Protein AF-A0A0B6ZA08-F1 (afdb_monomer_lite)

Radius of gyration: 12.57 Å; chains: 1; bounding box: 31×20×29 Å

Sequence (57 aa):
MLTCFTFRALQFPGEAWLRICVANCSVSLITIQPDGLVVLEMMGDHGHIDPERITFH

Organism: NCBI:txid1028688

Foldseek 3Di:
DVLQVLCVLVVHDNCCSVVDWAWPPFDWDWDQDPVRDIDTPGGRHDVVPDPVPTDTD

Structure (mmCIF, N/CA/C/O backbone):
data_AF-A0A0B6ZA08-F1
#
_entry.id   AF-A0A0B6ZA08-F1
#
loop_
_atom_site.group_PDB
_atom_site.id
_atom_site.type_symbol
_atom_site.label_atom_id
_atom_site.label_alt_id
_atom_site.label_comp_id
_atom_site.label_asym_id
_atom_site.label_entity_id
_atom_site.label_seq_id
_atom_site.pdbx_PDB_ins_code
_atom_site.Cartn_x
_atom_site.Cartn_y
_atom_site.Cartn_z
_atom_site.occupancy
_atom_site.B_iso_or_equiv
_atom_site.auth_seq_id
_atom_site.auth_comp_id
_atom_site.auth_asym_id
_atom_site.auth_atom_id
_atom_site.pdbx_PDB_model_num
ATOM 1 N N . MET A 1 1 ? 9.097 -2.027 4.584 1.00 59.00 1 MET A N 1
ATOM 2 C CA . MET A 1 1 ? 8.477 -1.229 5.674 1.00 59.00 1 MET A CA 1
ATOM 3 C C . MET A 1 1 ? 6.995 -0.939 5.405 1.00 59.00 1 MET A C 1
ATOM 5 O O . MET A 1 1 ? 6.188 -1.193 6.288 1.00 59.00 1 MET A O 1
ATOM 9 N N . LEU A 1 2 ? 6.613 -0.501 4.193 1.00 63.31 2 LEU A N 1
ATOM 10 C CA . LEU A 1 2 ? 5.206 -0.274 3.794 1.00 63.31 2 LEU A CA 1
ATOM 11 C C . LEU A 1 2 ? 4.324 -1.540 3.795 1.00 63.31 2 LEU A C 1
ATOM 13 O O . LEU A 1 2 ? 3.157 -1.481 4.181 1.00 63.31 2 LEU A O 1
ATOM 17 N N . THR A 1 3 ? 4.880 -2.700 3.437 1.00 69.38 3 THR A N 1
ATOM 18 C CA . THR A 1 3 ? 4.166 -3.988 3.465 1.00 69.38 3 THR A CA 1
ATOM 19 C C . THR A 1 3 ? 3.726 -4.356 4.881 1.00 69.38 3 THR A C 1
ATOM 21 O O . THR A 1 3 ? 2.543 -4.577 5.107 1.00 69.38 3 THR A O 1
ATOM 24 N N . CYS A 1 4 ? 4.624 -4.314 5.868 1.00 72.25 4 CYS A N 1
ATOM 25 C CA . CYS A 1 4 ? 4.282 -4.619 7.263 1.00 72.25 4 CYS A CA 1
ATOM 26 C C . CYS A 1 4 ? 3.149 -3.730 7.808 1.00 72.25 4 CYS A C 1
ATOM 28 O O . CYS A 1 4 ? 2.283 -4.219 8.530 1.00 72.25 4 CYS A O 1
ATOM 30 N N . PHE A 1 5 ? 3.131 -2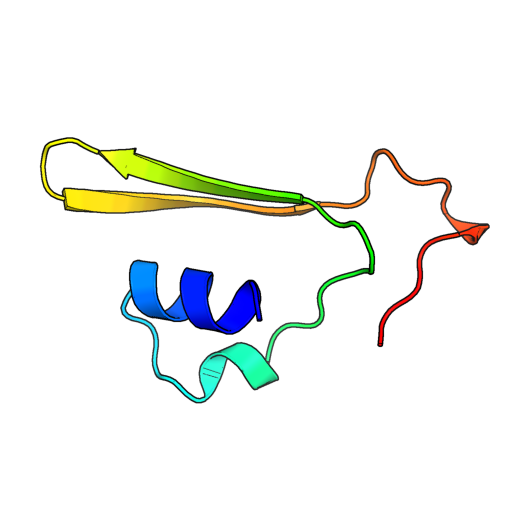.440 7.449 1.00 79.94 5 PHE A N 1
ATOM 31 C CA . PHE A 1 5 ? 2.058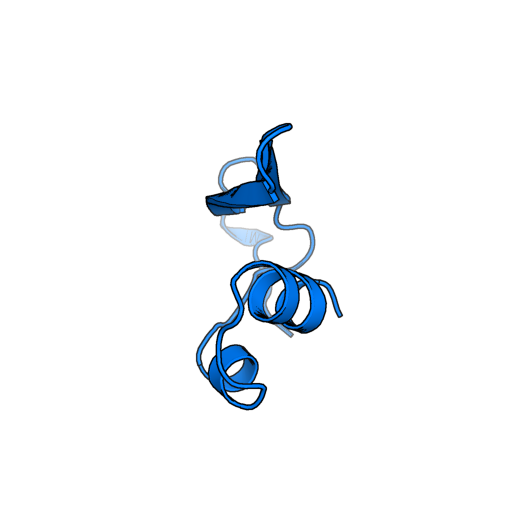 -1.522 7.844 1.00 79.94 5 PHE A CA 1
ATOM 32 C C . PHE A 1 5 ? 0.721 -1.895 7.194 1.00 79.94 5 PHE A C 1
ATOM 34 O O . PHE A 1 5 ? -0.280 -2.029 7.891 1.00 79.94 5 PHE A O 1
ATOM 41 N N . THR A 1 6 ? 0.725 -2.145 5.883 1.00 81.19 6 THR A N 1
ATOM 42 C CA . THR A 1 6 ? -0.467 -2.544 5.117 1.00 81.19 6 THR A CA 1
ATOM 43 C C . THR A 1 6 ? -1.089 -3.825 5.669 1.00 81.19 6 THR A C 1
ATOM 45 O O . THR A 1 6 ? -2.286 -3.883 5.941 1.00 81.19 6 THR A O 1
ATOM 48 N N . PHE A 1 7 ? -0.258 -4.840 5.913 1.00 83.31 7 PHE A N 1
ATOM 49 C CA . PHE A 1 7 ? -0.690 -6.118 6.474 1.00 83.31 7 PHE A CA 1
ATOM 50 C C . PHE A 1 7 ? -1.267 -5.976 7.882 1.00 83.31 7 PHE A C 1
ATOM 52 O O . PHE A 1 7 ? -2.256 -6.626 8.211 1.00 83.31 7 PHE A O 1
ATOM 59 N N . ARG A 1 8 ? -0.699 -5.085 8.698 1.00 85.31 8 ARG A N 1
ATOM 60 C CA . ARG A 1 8 ? -1.204 -4.836 10.047 1.00 85.31 8 ARG A CA 1
ATOM 61 C C . ARG A 1 8 ? -2.501 -4.031 10.053 1.00 85.31 8 ARG A C 1
ATOM 63 O O . ARG A 1 8 ? -3.371 -4.322 10.866 1.00 85.31 8 ARG A O 1
ATOM 70 N N . ALA A 1 9 ? -2.648 -3.072 9.141 1.00 85.06 9 ALA A N 1
ATOM 71 C CA . ALA A 1 9 ? -3.885 -2.317 8.961 1.00 85.06 9 ALA A CA 1
ATOM 72 C C . ALA A 1 9 ? -5.046 -3.228 8.520 1.00 85.06 9 ALA A C 1
ATOM 74 O O . ALA A 1 9 ? -6.159 -3.086 9.012 1.00 85.06 9 ALA A O 1
ATOM 75 N N . LEU A 1 10 ? -4.765 -4.218 7.670 1.00 87.56 10 LEU A N 1
ATOM 76 C CA . LEU A 1 10 ? -5.733 -5.225 7.214 1.00 87.56 10 LEU A CA 1
ATOM 77 C C . LEU A 1 10 ? -5.921 -6.402 8.184 1.00 87.56 10 LEU A C 1
ATOM 79 O O . LEU A 1 10 ? -6.647 -7.337 7.865 1.00 87.56 10 LEU A O 1
ATOM 83 N N . GLN A 1 11 ? -5.265 -6.384 9.350 1.00 89.69 11 GLN A N 1
ATOM 84 C CA . GLN A 1 11 ? -5.327 -7.457 10.355 1.00 89.69 11 GLN A CA 1
ATOM 85 C C . GLN A 1 11 ? -4.847 -8.833 9.855 1.00 89.69 11 GLN A C 1
ATOM 87 O O . GLN A 1 11 ? -5.175 -9.871 10.430 1.00 89.69 11 GLN A O 1
ATOM 92 N N . PHE A 1 12 ? -4.035 -8.864 8.802 1.00 84.75 12 PHE A N 1
ATOM 93 C CA . PHE A 1 12 ? -3.437 -10.095 8.303 1.00 84.75 12 PHE A CA 1
ATOM 94 C C . PHE A 1 12 ? -2.264 -10.555 9.186 1.00 84.75 12 PHE A C 1
ATOM 96 O O . PHE A 1 12 ? -1.626 -9.739 9.862 1.00 84.75 12 PHE A O 1
ATOM 103 N N . PRO A 1 13 ? -1.935 -11.863 9.168 1.00 85.19 13 PRO A N 1
ATOM 104 C CA . PRO A 1 13 ? -0.857 -12.397 9.983 1.00 85.19 13 PRO A CA 1
ATOM 105 C C . PRO A 1 13 ? 0.486 -11.765 9.618 1.00 85.19 13 PRO A C 1
ATOM 107 O O . PRO A 1 13 ? 0.795 -11.506 8.452 1.00 85.19 13 PRO A O 1
ATOM 110 N N . GLY A 1 14 ? 1.306 -11.554 10.645 1.00 78.44 14 GLY A N 1
ATOM 111 C CA . GLY A 1 14 ? 2.593 -10.878 10.547 1.00 78.44 14 GLY A CA 1
ATOM 112 C C . GLY A 1 14 ? 3.649 -11.611 9.723 1.00 78.44 14 GLY A C 1
ATOM 113 O O . GLY A 1 14 ? 4.707 -11.036 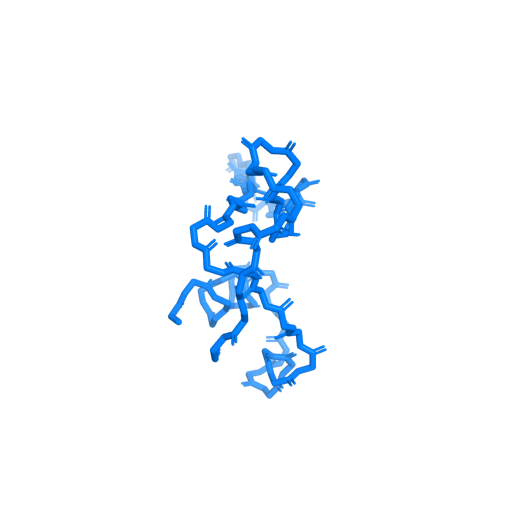9.539 1.00 78.44 14 GLY A O 1
ATOM 114 N N . GLU A 1 15 ? 3.407 -12.823 9.212 1.00 81.31 15 GLU A N 1
ATOM 115 C CA . GLU A 1 15 ? 4.280 -13.485 8.226 1.00 81.31 15 GLU A CA 1
ATOM 116 C C . GLU A 1 15 ? 3.815 -13.286 6.774 1.00 81.31 15 GLU A C 1
ATOM 118 O O . GLU A 1 15 ? 4.556 -13.581 5.836 1.00 81.31 15 GLU A O 1
ATOM 123 N N . ALA A 1 16 ? 2.598 -12.780 6.549 1.00 81.31 16 ALA A N 1
ATOM 124 C CA . ALA A 1 16 ? 2.022 -12.684 5.208 1.00 81.31 16 ALA A CA 1
ATOM 125 C C . ALA A 1 16 ? 2.729 -11.654 4.310 1.00 81.31 16 ALA A C 1
ATOM 127 O O . ALA A 1 16 ? 2.717 -11.805 3.091 1.00 81.31 16 ALA A O 1
ATOM 128 N N . TRP A 1 17 ? 3.428 -10.674 4.890 1.00 78.94 17 TRP A N 1
ATOM 129 C CA . TRP A 1 17 ? 4.262 -9.719 4.148 1.00 78.94 17 TRP A CA 1
ATOM 130 C C . TRP A 1 17 ? 5.386 -10.376 3.346 1.00 78.94 17 TRP A C 1
ATOM 132 O O . TRP A 1 17 ? 5.765 -9.836 2.314 1.00 78.94 17 TRP A O 1
ATOM 142 N N . LEU A 1 18 ? 5.876 -11.549 3.762 1.00 81.94 18 LEU A N 1
ATOM 143 C CA . LEU A 1 18 ? 6.900 -12.294 3.021 1.00 81.94 18 LEU A CA 1
ATOM 144 C C . LEU A 1 18 ? 6.366 -12.881 1.708 1.00 81.94 18 LEU A C 1
ATOM 146 O O . LEU A 1 18 ? 7.144 -13.276 0.846 1.00 81.94 18 LEU A O 1
ATOM 150 N N . ARG A 1 19 ? 5.039 -12.963 1.552 1.00 83.69 19 ARG A N 1
ATOM 151 C CA . ARG A 1 19 ? 4.382 -13.525 0.364 1.00 83.69 19 ARG A CA 1
ATOM 152 C C . ARG A 1 19 ? 4.144 -12.482 -0.727 1.00 83.69 19 ARG A C 1
ATOM 154 O O . ARG A 1 19 ? 3.611 -12.834 -1.774 1.00 83.69 19 ARG A O 1
ATOM 161 N N . ILE A 1 20 ? 4.501 -11.219 -0.485 1.00 80.19 20 ILE A N 1
ATOM 162 C CA . ILE A 1 20 ? 4.267 -10.117 -1.418 1.00 80.19 20 ILE A CA 1
ATOM 163 C C . ILE A 1 20 ? 5.585 -9.429 -1.747 1.00 80.19 20 ILE A C 1
ATOM 165 O O . ILE A 1 20 ? 6.323 -9.009 -0.859 1.00 80.19 20 ILE A O 1
ATOM 169 N N . CYS A 1 21 ? 5.844 -9.287 -3.045 1.00 81.06 21 CYS A N 1
ATOM 170 C CA . CYS A 1 21 ? 6.968 -8.538 -3.583 1.00 81.06 21 CYS A CA 1
ATOM 171 C C . CYS A 1 21 ? 6.442 -7.224 -4.172 1.00 81.06 21 CYS A C 1
ATOM 173 O O . CYS A 1 21 ? 5.494 -7.229 -4.955 1.00 81.06 21 CYS A O 1
ATOM 175 N N . VAL A 1 22 ? 7.017 -6.101 -3.749 1.00 86.69 22 VAL A N 1
ATOM 176 C CA . VAL A 1 22 ? 6.542 -4.752 -4.074 1.00 86.69 22 VAL A CA 1
ATOM 177 C C . VAL A 1 22 ? 7.676 -4.022 -4.782 1.00 86.69 22 VAL A C 1
ATOM 179 O O . VAL A 1 22 ? 8.793 -3.998 -4.271 1.00 86.69 22 VAL A O 1
ATOM 182 N N . ALA A 1 23 ? 7.411 -3.467 -5.967 1.00 87.12 23 ALA A N 1
ATOM 183 C CA . ALA A 1 23 ? 8.438 -2.777 -6.746 1.00 87.12 23 ALA A CA 1
ATOM 184 C C . ALA A 1 23 ? 8.947 -1.523 -6.018 1.00 87.12 23 ALA A C 1
ATOM 186 O O . ALA A 1 23 ? 8.209 -0.869 -5.271 1.00 87.12 23 ALA A O 1
ATOM 187 N N . ASN A 1 24 ? 10.199 -1.151 -6.266 1.00 87.44 24 ASN A N 1
ATOM 188 C CA . ASN A 1 24 ? 10.753 0.113 -5.797 1.00 87.44 24 ASN A CA 1
ATOM 189 C C . ASN A 1 24 ? 9.938 1.288 -6.348 1.00 87.44 24 ASN A C 1
ATOM 191 O O . ASN A 1 24 ? 9.520 1.281 -7.504 1.00 87.44 24 ASN A O 1
ATOM 195 N N . CYS A 1 25 ? 9.706 2.288 -5.493 1.00 88.38 25 CYS A N 1
ATOM 196 C CA . CYS A 1 25 ? 8.852 3.448 -5.776 1.00 88.38 25 CYS A CA 1
ATOM 197 C C . CYS A 1 25 ? 7.402 3.116 -6.163 1.00 88.38 25 CYS A C 1
ATOM 199 O O . CYS A 1 25 ? 6.696 3.981 -6.676 1.00 88.38 25 CYS A O 1
ATOM 201 N N . SER A 1 26 ? 6.928 1.898 -5.901 1.00 89.31 26 SER A N 1
ATOM 202 C CA . SER A 1 26 ? 5.523 1.587 -6.133 1.00 89.31 26 SER A CA 1
ATOM 203 C C . SER A 1 26 ? 4.606 2.221 -5.086 1.00 89.31 26 SER A C 1
ATOM 205 O O . SER A 1 26 ? 4.984 2.467 -3.936 1.00 89.31 26 SER A O 1
ATOM 207 N N . VAL A 1 27 ? 3.374 2.484 -5.503 1.00 89.81 27 VAL A N 1
ATOM 208 C CA . VAL A 1 27 ? 2.342 3.151 -4.715 1.00 89.81 27 VAL A CA 1
ATOM 209 C C . VAL A 1 27 ? 1.359 2.108 -4.195 1.00 89.81 27 VAL A C 1
ATOM 211 O O . VAL A 1 27 ? 0.959 1.186 -4.901 1.00 89.81 27 VAL A O 1
ATOM 214 N N . SER A 1 28 ? 0.977 2.227 -2.928 1.00 89.75 28 SER A N 1
ATOM 215 C CA . SER A 1 28 ? -0.099 1.426 -2.338 1.00 89.75 28 SER A CA 1
ATOM 216 C C . SER A 1 28 ? -1.131 2.370 -1.73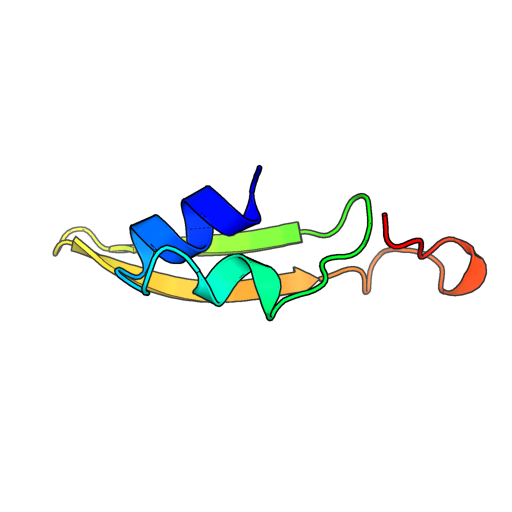7 1.00 89.75 28 SER A C 1
ATOM 218 O O . SER A 1 28 ? -0.762 3.298 -1.018 1.00 89.75 28 SER A O 1
ATOM 220 N N . LEU A 1 29 ? -2.403 2.139 -2.044 1.00 91.25 29 LEU A N 1
ATOM 221 C CA . LEU A 1 29 ? -3.528 2.962 -1.623 1.00 91.25 29 LEU A CA 1
ATOM 222 C C . LEU A 1 29 ? -4.381 2.189 -0.620 1.00 91.25 29 LEU A C 1
ATOM 224 O O . LEU A 1 29 ? -4.915 1.120 -0.927 1.00 91.25 29 LEU A O 1
ATOM 228 N N . ILE A 1 30 ? -4.490 2.748 0.583 1.00 91.94 30 ILE A N 1
ATOM 229 C CA . ILE A 1 30 ? -5.284 2.206 1.682 1.00 91.94 30 ILE A CA 1
ATOM 230 C C . ILE A 1 30 ? -6.258 3.288 2.122 1.00 91.94 30 ILE A C 1
ATOM 232 O O . ILE A 1 30 ? -5.843 4.400 2.453 1.00 91.94 30 ILE A O 1
ATOM 236 N N . THR A 1 31 ? -7.531 2.926 2.190 1.00 94.12 31 THR A N 1
ATOM 237 C CA . THR A 1 31 ? -8.606 3.794 2.654 1.00 94.12 31 THR A CA 1
ATOM 238 C C . THR A 1 31 ? -9.110 3.284 4.000 1.00 94.12 31 THR A C 1
ATOM 240 O O . THR A 1 31 ? -9.478 2.119 4.140 1.00 94.12 31 THR A O 1
ATOM 243 N N . ILE A 1 32 ? -9.101 4.157 5.010 1.00 93.38 32 ILE A N 1
ATOM 244 C CA . ILE A 1 32 ? -9.624 3.872 6.351 1.00 93.38 32 ILE A CA 1
ATOM 245 C C . ILE A 1 32 ? -10.926 4.646 6.503 1.00 93.38 32 ILE A C 1
ATOM 247 O O . ILE A 1 32 ? -10.929 5.878 6.484 1.00 93.38 32 ILE A O 1
ATOM 251 N N . GLN A 1 33 ? -12.030 3.923 6.629 1.00 94.94 33 GLN A N 1
ATOM 252 C CA . GLN A 1 33 ? -13.348 4.515 6.800 1.00 94.94 33 GLN A CA 1
ATOM 253 C C . GLN A 1 33 ? -13.580 4.949 8.258 1.00 94.94 33 GLN A C 1
ATOM 255 O O . GLN A 1 33 ? -12.936 4.426 9.172 1.00 94.94 33 GLN A O 1
ATOM 260 N N . PRO A 1 34 ? -14.499 5.904 8.508 1.00 94.50 34 PRO A N 1
ATOM 261 C CA . PRO A 1 34 ? -14.783 6.397 9.860 1.00 94.50 34 PRO A CA 1
ATOM 262 C C . PRO A 1 34 ? -15.291 5.325 10.834 1.00 94.50 34 PRO A C 1
ATOM 264 O O . PRO A 1 34 ? -15.161 5.489 12.044 1.00 94.50 34 PRO A O 1
ATOM 267 N N . ASP A 1 35 ? -15.866 4.239 10.318 1.00 94.62 35 ASP A N 1
ATOM 268 C CA . ASP A 1 35 ? -16.326 3.074 11.082 1.00 94.62 35 ASP A CA 1
ATOM 269 C C . ASP A 1 35 ? -15.192 2.090 11.435 1.00 94.62 35 ASP A C 1
ATOM 271 O O . ASP A 1 35 ? -15.422 1.096 12.123 1.00 94.62 35 ASP A O 1
ATOM 275 N N . GLY A 1 36 ? -13.961 2.373 10.999 1.00 91.19 36 GLY A N 1
ATOM 276 C CA . GLY A 1 36 ? -12.786 1.535 11.219 1.00 91.19 36 GLY A CA 1
ATOM 277 C C . GLY A 1 36 ? -12.578 0.459 10.154 1.00 91.19 36 GLY A C 1
ATOM 278 O O . GLY A 1 36 ? -11.625 -0.314 10.271 1.00 91.19 36 GLY A O 1
ATOM 279 N N . LEU A 1 37 ? -13.414 0.401 9.110 1.00 94.06 37 LEU A N 1
ATOM 280 C CA . LEU A 1 37 ? -13.203 -0.514 7.995 1.00 94.06 37 LEU A CA 1
ATOM 281 C C . LEU A 1 37 ? -11.990 -0.068 7.168 1.00 94.06 37 LEU A C 1
ATOM 283 O O . LEU A 1 37 ? -11.935 1.048 6.648 1.00 94.06 37 LEU A O 1
ATOM 287 N N . VAL A 1 38 ? -11.017 -0.966 7.025 1.00 93.88 38 VAL A N 1
ATOM 288 C CA . VAL A 1 38 ? -9.811 -0.745 6.223 1.00 93.88 38 VAL A CA 1
ATOM 289 C C . VAL A 1 38 ? -9.971 -1.442 4.880 1.00 93.88 38 VAL A C 1
ATOM 291 O O . VAL A 1 38 ? -10.183 -2.652 4.822 1.00 93.88 38 VAL A O 1
ATOM 294 N N . VAL A 1 39 ? -9.842 -0.678 3.800 1.00 93.56 39 VAL A N 1
ATOM 295 C CA . VAL A 1 39 ? -9.917 -1.169 2.424 1.00 93.56 39 VAL A CA 1
ATOM 296 C C . VAL A 1 39 ? -8.572 -0.942 1.750 1.00 93.56 39 VAL A C 1
ATOM 298 O O . VAL A 1 39 ? -8.023 0.157 1.780 1.00 93.56 39 VAL A O 1
ATOM 301 N N . LEU A 1 40 ? -8.038 -1.992 1.135 1.00 91.94 40 LEU A N 1
ATOM 302 C CA . LEU A 1 40 ? -6.875 -1.907 0.262 1.00 91.94 40 LEU A CA 1
ATOM 303 C C . LEU A 1 40 ? -7.367 -1.798 -1.178 1.00 91.94 40 LEU A C 1
ATOM 305 O O . LEU A 1 40 ? -7.888 -2.767 -1.722 1.00 91.94 40 LEU A O 1
ATOM 309 N N . GLU A 1 41 ? -7.208 -0.625 -1.780 1.00 92.38 41 GLU A N 1
ATOM 310 C CA . GLU A 1 41 ? -7.660 -0.371 -3.152 1.00 92.38 41 GLU A CA 1
ATOM 311 C C . GLU A 1 41 ? -6.585 -0.746 -4.171 1.00 92.38 41 GLU A C 1
ATOM 313 O O . GLU A 1 41 ? -6.886 -1.279 -5.236 1.00 92.38 41 GLU A O 1
ATOM 318 N N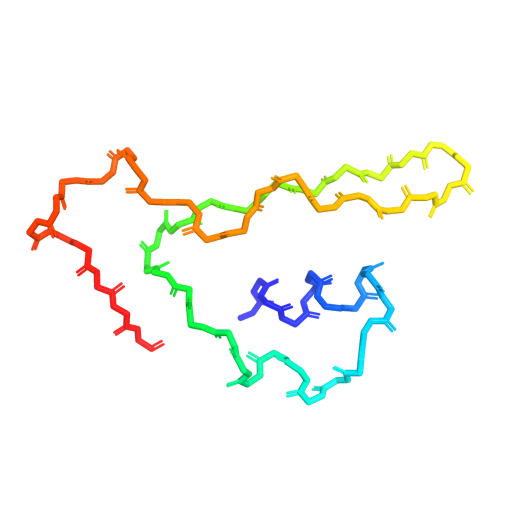 . MET A 1 42 ? -5.316 -0.505 -3.834 1.00 89.31 42 MET A N 1
ATOM 319 C CA . MET A 1 42 ? -4.195 -0.807 -4.717 1.00 89.31 42 MET A CA 1
ATOM 320 C C . MET A 1 42 ? -2.949 -1.146 -3.905 1.00 89.31 42 MET A C 1
ATOM 322 O O . MET A 1 42 ? -2.671 -0.514 -2.886 1.00 89.31 42 MET A O 1
ATOM 326 N N . MET A 1 43 ? -2.176 -2.132 -4.351 1.00 88.69 43 MET A N 1
ATOM 327 C CA . MET A 1 43 ? -0.948 -2.549 -3.680 1.00 88.69 43 MET A CA 1
ATOM 328 C C . MET A 1 43 ? 0.172 -2.707 -4.698 1.00 88.69 43 MET A C 1
ATOM 330 O O . MET A 1 43 ? 0.043 -3.478 -5.644 1.00 88.69 43 MET A O 1
ATOM 334 N N . GLY A 1 44 ? 1.281 -2.006 -4.468 1.00 88.38 44 GLY A N 1
ATOM 335 C CA . GLY A 1 44 ? 2.482 -2.119 -5.292 1.00 88.38 44 GLY A CA 1
ATOM 336 C C . GLY A 1 44 ? 2.311 -1.657 -6.740 1.00 88.38 44 GLY A C 1
ATOM 337 O O . GLY A 1 44 ? 2.975 -2.196 -7.628 1.00 88.38 44 GLY A O 1
ATOM 338 N N . ASP A 1 45 ? 1.462 -0.655 -6.982 1.00 90.56 45 ASP A N 1
ATOM 339 C CA . ASP A 1 45 ? 1.280 -0.082 -8.311 1.00 90.56 45 ASP A CA 1
ATOM 340 C C . ASP A 1 45 ? 2.531 0.650 -8.790 1.00 90.56 45 ASP A C 1
ATOM 342 O O . ASP A 1 45 ? 3.062 1.546 -8.133 1.00 90.56 45 ASP A O 1
ATOM 346 N N . HIS A 1 46 ? 2.987 0.265 -9.968 1.00 91.44 46 HIS A N 1
ATOM 347 C CA . HIS A 1 46 ? 4.146 0.823 -10.646 1.00 91.44 46 HIS A CA 1
ATOM 348 C C . HIS A 1 46 ? 3.829 1.118 -12.116 1.00 91.44 46 HIS A C 1
ATOM 350 O O . HIS A 1 46 ? 4.747 1.300 -12.907 1.00 91.44 46 HIS A O 1
ATOM 356 N N . GLY A 1 47 ? 2.545 1.203 -12.494 1.00 88.44 47 GLY A N 1
ATOM 357 C CA . GLY A 1 47 ? 2.137 1.482 -13.876 1.00 88.44 47 GLY A CA 1
ATOM 358 C C . GLY A 1 47 ? 2.582 2.852 -14.402 1.00 88.44 47 GLY A C 1
ATOM 359 O O . GLY A 1 47 ? 2.616 3.067 -15.609 1.00 88.44 47 GLY A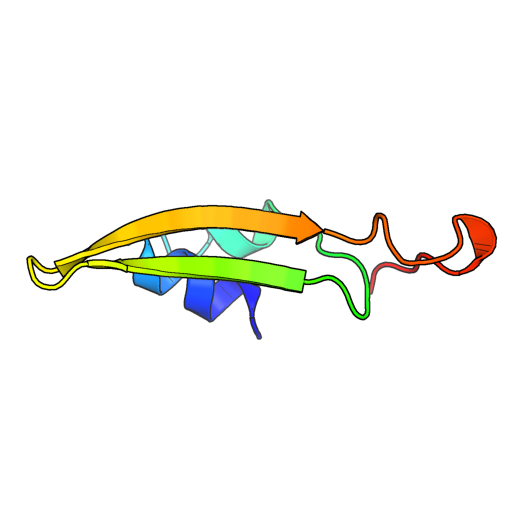 O 1
ATOM 360 N N . HIS A 1 48 ? 2.958 3.769 -13.509 1.00 90.44 48 HIS A N 1
ATOM 361 C CA . HIS A 1 48 ? 3.525 5.076 -13.849 1.00 90.44 48 HIS A CA 1
ATOM 362 C C . HIS A 1 48 ? 5.048 5.047 -14.092 1.00 90.44 48 HIS A C 1
ATOM 364 O O . HIS A 1 48 ? 5.626 6.073 -14.448 1.00 90.44 48 HIS A O 1
ATOM 370 N N . ILE A 1 49 ? 5.707 3.910 -13.851 1.00 91.62 49 ILE A N 1
ATOM 371 C CA . ILE A 1 49 ? 7.152 3.729 -14.011 1.00 91.62 49 ILE A CA 1
ATOM 372 C C . ILE A 1 49 ? 7.410 3.046 -15.356 1.00 91.62 49 ILE A C 1
ATOM 374 O O . ILE A 1 49 ? 6.740 2.073 -15.700 1.00 91.62 49 ILE A O 1
ATOM 378 N N . ASP A 1 50 ? 8.408 3.527 -16.102 1.00 92.31 50 ASP A N 1
ATOM 379 C CA . ASP A 1 50 ? 8.848 2.864 -17.332 1.00 92.31 50 ASP A CA 1
ATOM 380 C C . ASP A 1 50 ? 9.217 1.393 -17.060 1.00 92.31 50 ASP A C 1
ATOM 382 O O . ASP A 1 50 ? 9.967 1.130 -16.112 1.00 92.31 50 ASP A O 1
ATOM 386 N N . PRO A 1 51 ? 8.783 0.432 -17.901 1.00 88.75 51 PRO A N 1
ATOM 387 C CA . PRO A 1 51 ? 8.977 -0.996 -17.645 1.00 88.75 51 PRO A CA 1
ATOM 388 C C . PRO A 1 51 ? 10.432 -1.408 -17.393 1.00 88.75 51 PRO A C 1
ATOM 390 O O . PRO A 1 51 ? 10.707 -2.271 -16.564 1.00 88.75 51 PRO A O 1
ATOM 393 N N . GLU A 1 52 ? 11.377 -0.753 -18.069 1.00 92.88 52 GLU A N 1
ATOM 394 C CA . GLU A 1 52 ? 12.818 -1.017 -17.956 1.00 92.88 52 GLU A CA 1
ATOM 395 C C . GLU A 1 52 ? 13.427 -0.547 -16.627 1.00 92.88 52 GLU A C 1
ATOM 397 O O . GLU A 1 52 ? 14.546 -0.923 -16.282 1.00 92.88 52 GLU A O 1
ATOM 402 N N . ARG A 1 53 ? 12.709 0.293 -15.875 1.00 89.81 53 ARG A N 1
ATOM 403 C CA . ARG A 1 53 ? 13.169 0.885 -14.611 1.00 89.81 53 ARG A CA 1
ATOM 404 C C . ARG A 1 53 ? 12.542 0.230 -13.384 1.00 89.81 53 ARG A C 1
ATOM 406 O O . ARG A 1 53 ? 12.895 0.586 -12.258 1.00 89.81 53 ARG A O 1
ATOM 413 N N . ILE A 1 54 ? 11.631 -0.720 -13.583 1.00 89.88 54 ILE A N 1
ATOM 414 C CA . ILE A 1 54 ? 10.998 -1.450 -12.490 1.00 89.88 54 ILE A CA 1
ATOM 415 C C . ILE A 1 54 ? 12.036 -2.383 -11.870 1.00 89.88 54 ILE A C 1
ATOM 417 O O . ILE A 1 54 ? 12.584 -3.269 -12.522 1.00 89.88 54 ILE A O 1
ATOM 421 N N . THR A 1 55 ? 12.300 -2.188 -10.584 1.00 90.38 55 THR A N 1
ATOM 422 C CA . THR A 1 55 ? 13.228 -3.016 -9.811 1.00 90.38 55 THR A CA 1
ATOM 423 C C . THR A 1 55 ? 12.550 -3.498 -8.536 1.00 90.38 55 THR A C 1
ATOM 425 O O . THR A 1 55 ? 11.707 -2.800 -7.974 1.00 90.38 55 THR A O 1
ATOM 428 N N . PHE A 1 56 ? 12.922 -4.690 -8.075 1.00 85.38 56 PHE A N 1
ATOM 429 C CA . PHE A 1 56 ? 12.446 -5.299 -6.832 1.00 85.38 56 PHE A CA 1
ATOM 430 C C . PHE A 1 56 ? 13.673 -5.579 -5.959 1.00 85.38 56 PHE A C 1
ATOM 432 O O . PHE A 1 56 ? 14.686 -6.042 -6.486 1.00 85.38 56 PHE A O 1
ATOM 439 N N . HIS A 1 57 ? 13.610 -5.256 -4.666 1.00 66.38 57 HIS A N 1
ATOM 440 C CA . HIS A 1 57 ? 14.714 -5.444 -3.721 1.00 66.38 57 HIS A CA 1
ATOM 441 C C . HIS A 1 57 ? 14.242 -6.178 -2.463 1.00 66.38 57 HIS A C 1
ATOM 443 O O . HIS A 1 57 ? 13.064 -5.995 -2.080 1.00 66.38 57 HIS A O 1
#

pLDDT: mean 86.28, std 7.76, range [59.0, 94.94]

InterPro domains:
  IPR029033 Histidine phosphatase superfamily [G3DSA:3.40.50.1240] (1-56)
  IPR029033 Histidine phosphatase superfamily [SSF53254] (2-51)
  IPR051021 Mitochondrial serine/threonine phosphatase [PTHR20935] (4-56)

Secondary structure (DSSP, 8-state):
-HHHHHHHHTT--TTGGGG----TT-EEEEEE-TTS-EEEEEEEE-TTS-GGG----